Protein AF-A0A957PB20-F1 (afdb_monomer_lite)

pLDDT: mean 85.03, std 11.73, range [54.19, 96.69]

Radius of gyration: 11.06 Å; chains: 1; bounding box: 26×24×26 Å

Foldseek 3Di:
DLACPEQAQHEQALPECAQPDNHQYECHLYEQELYEDAHDPPPPPDHYHCQNYEYEPNRHYHPVDDDDPSYHYDDD

Structure (mmCIF, N/CA/C/O backbone):
data_AF-A0A957PB20-F1
#
_entry.id   AF-A0A957PB20-F1
#
loop_
_atom_site.group_PDB
_atom_site.id
_atom_site.type_symbol
_atom_site.label_atom_id
_atom_site.label_alt_id
_atom_site.label_comp_id
_atom_site.label_asym_id
_atom_site.label_entity_id
_atom_site.label_seq_id
_atom_site.pdbx_PDB_ins_code
_atom_site.Cartn_x
_atom_site.Cartn_y
_atom_site.Cartn_z
_atom_site.occupancy
_atom_site.B_iso_or_equiv
_atom_site.auth_seq_id
_atom_site.auth_comp_id
_atom_site.auth_asym_id
_atom_site.auth_atom_id
_atom_site.pdbx_PDB_model_num
ATOM 1 N N . LEU A 1 1 ? -13.218 -5.508 2.727 1.00 67.00 1 LEU A N 1
ATOM 2 C CA . LEU A 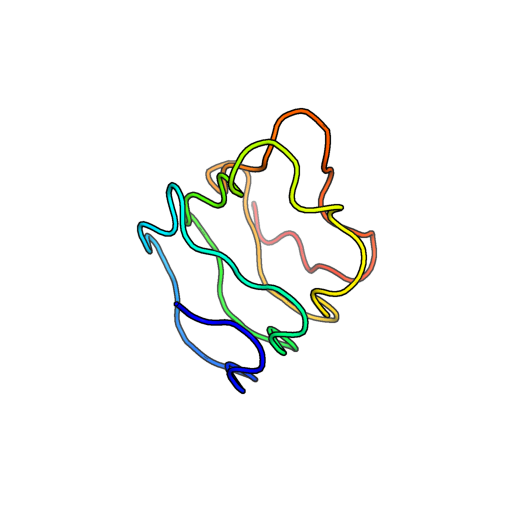1 1 ? -12.605 -5.484 4.070 1.00 67.00 1 LEU A CA 1
ATOM 3 C C . LEU A 1 1 ? -11.305 -6.260 3.943 1.00 67.00 1 LEU A C 1
ATOM 5 O O . LEU A 1 1 ? -11.386 -7.444 3.641 1.00 67.00 1 LEU A O 1
ATOM 9 N N . LEU A 1 2 ? -10.155 -5.593 4.025 1.00 79.44 2 LEU A N 1
ATOM 10 C CA . LEU A 1 2 ? -8.829 -6.223 3.947 1.00 79.44 2 LEU A CA 1
ATOM 11 C C . LEU A 1 2 ? -8.092 -6.125 5.292 1.00 79.44 2 LEU A C 1
ATOM 13 O O . LEU A 1 2 ? -6.893 -6.370 5.372 1.00 79.44 2 LEU A O 1
ATOM 17 N N . ASP A 1 3 ? -8.818 -5.780 6.353 1.00 85.06 3 ASP A N 1
ATOM 18 C CA . ASP A 1 3 ? -8.280 -5.652 7.701 1.00 85.06 3 ASP A CA 1
ATOM 19 C C . ASP A 1 3 ? -7.629 -6.959 8.152 1.00 85.06 3 ASP A C 1
ATOM 21 O O . ASP A 1 3 ? -8.235 -8.030 8.071 1.00 85.06 3 ASP A O 1
ATOM 25 N N . GLY A 1 4 ? -6.382 -6.866 8.614 1.00 85.75 4 GLY A N 1
ATOM 26 C CA . GLY A 1 4 ? -5.588 -8.021 9.031 1.00 85.75 4 GLY A CA 1
ATOM 27 C C . GLY A 1 4 ? -5.243 -9.008 7.912 1.00 85.75 4 GLY A C 1
ATOM 28 O O . GLY A 1 4 ? -4.788 -10.113 8.210 1.00 85.75 4 GLY A O 1
ATOM 29 N N . ALA A 1 5 ? -5.477 -8.668 6.640 1.00 90.00 5 ALA A N 1
ATOM 30 C CA . ALA A 1 5 ? -5.108 -9.537 5.532 1.00 90.00 5 ALA A CA 1
ATOM 31 C C . ALA A 1 5 ? -3.582 -9.643 5.417 1.00 90.00 5 ALA A C 1
ATOM 33 O O . ALA A 1 5 ? -2.877 -8.635 5.463 1.00 90.00 5 ALA A O 1
ATOM 34 N N . ASN A 1 6 ? -3.084 -10.864 5.216 1.00 92.88 6 ASN A N 1
ATOM 35 C CA . ASN A 1 6 ? -1.714 -11.073 4.768 1.00 92.88 6 ASN A CA 1
ATOM 36 C C . ASN A 1 6 ? -1.678 -10.954 3.238 1.00 92.88 6 ASN A C 1
ATOM 38 O O . ASN A 1 6 ? -2.231 -11.801 2.532 1.00 92.88 6 ASN A O 1
ATOM 42 N N . LEU A 1 7 ? -1.055 -9.885 2.754 1.00 92.31 7 LEU A N 1
ATOM 43 C CA . LEU A 1 7 ? -0.845 -9.564 1.346 1.00 92.31 7 LEU A CA 1
ATOM 44 C C . LEU A 1 7 ? 0.664 -9.465 1.040 1.00 92.31 7 LEU A C 1
ATOM 46 O O . LEU A 1 7 ? 1.062 -8.819 0.066 1.00 92.31 7 LEU A O 1
ATOM 50 N N . GLU A 1 8 ? 1.506 -10.118 1.844 1.00 95.00 8 GLU A N 1
ATOM 51 C CA . GLU A 1 8 ? 2.954 -10.162 1.656 1.00 95.00 8 GLU A CA 1
ATOM 52 C C . GLU A 1 8 ? 3.305 -10.680 0.250 1.00 95.00 8 GLU A C 1
ATOM 54 O O . GLU A 1 8 ? 2.801 -11.709 -0.209 1.00 95.00 8 GLU A O 1
ATOM 59 N N . GLY A 1 9 ? 4.150 -9.938 -0.469 1.00 94.69 9 GLY A N 1
ATOM 60 C CA . GLY A 1 9 ? 4.624 -10.288 -1.811 1.00 94.69 9 GLY A CA 1
ATOM 61 C C . GLY A 1 9 ? 3.539 -10.323 -2.895 1.00 94.69 9 GLY A C 1
ATOM 62 O O . GLY A 1 9 ? 3.797 -10.785 -4.009 1.00 94.69 9 GLY A O 1
ATOM 63 N N . SER A 1 10 ? 2.323 -9.868 -2.593 1.00 96.69 10 SER A N 1
ATOM 64 C CA . SER A 1 10 ? 1.209 -9.908 -3.538 1.00 96.69 10 SER A CA 1
ATOM 65 C C . SER A 1 10 ? 1.391 -8.924 -4.699 1.00 96.69 10 SER A C 1
ATOM 67 O O . SER A 1 10 ? 2.016 -7.869 -4.575 1.00 96.69 10 SER A O 1
ATOM 69 N N . ASN A 1 11 ? 0.835 -9.281 -5.858 1.00 96.38 11 ASN A N 1
ATOM 70 C CA . ASN A 1 11 ? 0.778 -8.405 -7.023 1.00 96.38 11 ASN A CA 1
ATOM 71 C C . ASN A 1 11 ? -0.547 -7.633 -7.010 1.00 96.38 11 ASN A C 1
ATOM 73 O O . ASN A 1 11 ? -1.600 -8.211 -7.282 1.00 96.38 11 A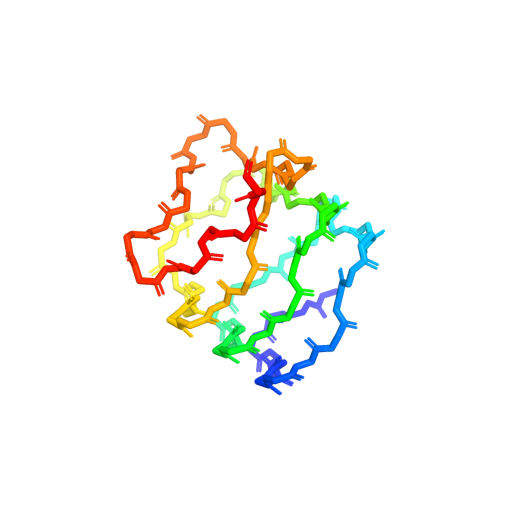SN A O 1
ATOM 77 N N . LEU A 1 12 ? -0.475 -6.342 -6.697 1.00 95.00 12 LEU A N 1
ATOM 78 C CA . LEU A 1 12 ? -1.603 -5.415 -6.601 1.00 95.00 12 LEU A CA 1
ATOM 79 C C . LEU A 1 12 ? -1.462 -4.264 -7.610 1.00 95.00 12 LEU A C 1
ATOM 81 O O . LEU A 1 12 ? -1.996 -3.174 -7.398 1.00 95.00 12 LEU A O 1
ATOM 85 N N . ILE A 1 13 ? -0.749 -4.500 -8.716 1.00 95.81 13 ILE A N 1
ATOM 86 C CA . ILE A 1 13 ? -0.557 -3.492 -9.759 1.00 95.81 13 ILE A CA 1
ATOM 87 C C . ILE A 1 13 ? -1.922 -3.057 -10.298 1.00 95.81 13 ILE A C 1
ATOM 89 O O . ILE A 1 13 ? -2.716 -3.891 -10.738 1.00 95.81 13 ILE A O 1
ATOM 93 N N . GLY A 1 14 ? -2.190 -1.752 -10.273 1.00 95.31 14 GLY A N 1
ATOM 94 C CA . GLY A 1 14 ? -3.453 -1.185 -10.751 1.00 95.31 14 GLY A CA 1
ATOM 95 C C . GLY A 1 14 ? -4.675 -1.520 -9.888 1.00 95.31 14 GLY A C 1
ATOM 96 O O . GLY A 1 14 ? -5.801 -1.306 -10.335 1.00 95.31 14 GLY A O 1
ATOM 97 N N . ALA A 1 15 ? -4.488 -2.070 -8.682 1.00 94.62 15 ALA A N 1
ATOM 98 C CA . ALA A 1 15 ? -5.600 -2.431 -7.814 1.00 94.62 15 ALA A CA 1
ATOM 99 C C . ALA A 1 15 ? -6.408 -1.194 -7.388 1.00 94.62 15 ALA A C 1
ATOM 101 O O . ALA A 1 15 ? -5.854 -0.184 -6.944 1.00 94.62 15 ALA A O 1
ATOM 102 N N . ASP A 1 16 ? -7.733 -1.308 -7.482 1.00 91.25 16 ASP A N 1
ATOM 103 C CA . ASP A 1 16 ? -8.673 -0.348 -6.911 1.00 91.25 16 ASP A CA 1
ATOM 104 C C . ASP A 1 16 ? -8.919 -0.705 -5.439 1.00 91.25 16 ASP A C 1
ATOM 106 O O . ASP A 1 16 ? -9.622 -1.669 -5.121 1.00 91.25 16 ASP A O 1
ATOM 110 N N . LEU A 1 17 ? -8.285 0.049 -4.539 1.00 86.94 17 LEU A N 1
ATOM 111 C CA . LEU A 1 17 ? -8.440 -0.075 -3.089 1.00 86.94 17 LEU A CA 1
ATOM 112 C C . LEU A 1 17 ? -9.165 1.154 -2.512 1.00 86.94 17 LEU A C 1
ATOM 114 O O . LEU A 1 17 ? -9.041 1.453 -1.321 1.00 86.94 17 LEU A O 1
ATOM 118 N N . LEU A 1 18 ? -9.945 1.865 -3.337 1.00 84.81 18 LEU A N 1
ATOM 119 C CA . LEU A 1 18 ? -10.722 3.028 -2.919 1.00 84.81 18 LEU A CA 1
ATOM 120 C C . LEU A 1 18 ? -11.771 2.637 -1.868 1.00 84.81 18 LEU A C 1
ATOM 122 O O . LEU A 1 18 ? -12.640 1.793 -2.087 1.00 84.81 18 LEU A O 1
ATOM 126 N N . GLY A 1 19 ? -11.702 3.264 -0.695 1.00 78.69 19 GLY A N 1
ATOM 127 C CA . GLY A 1 19 ? -12.600 3.001 0.429 1.00 78.69 19 GLY A CA 1
ATOM 128 C C . GLY A 1 19 ? -12.384 1.645 1.108 1.00 78.69 19 GLY A C 1
ATOM 129 O O . GLY A 1 19 ? -13.162 1.286 2.001 1.00 78.69 19 GLY A O 1
ATOM 130 N N . ALA A 1 20 ? -11.351 0.889 0.720 1.00 83.44 20 ALA A N 1
ATOM 131 C CA . ALA A 1 20 ? -10.962 -0.318 1.428 1.00 83.44 20 ALA A CA 1
ATOM 132 C C . ALA A 1 20 ? -10.333 0.060 2.775 1.00 83.44 20 ALA A C 1
ATOM 134 O O . ALA A 1 20 ? -9.462 0.925 2.849 1.00 83.44 20 ALA A O 1
ATOM 135 N N . SER A 1 21 ? -10.759 -0.614 3.843 1.00 80.62 21 SER A N 1
ATOM 136 C CA . SER A 1 21 ? -9.976 -0.621 5.076 1.00 80.62 21 SER A CA 1
ATOM 137 C C . 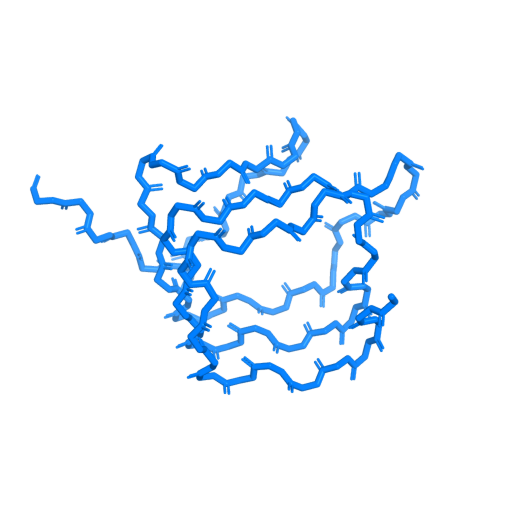SER A 1 21 ? -8.886 -1.687 4.938 1.00 80.62 21 SER A C 1
ATOM 139 O O . SER A 1 21 ? -9.168 -2.822 4.524 1.00 80.62 21 SER A O 1
ATOM 141 N N . LEU A 1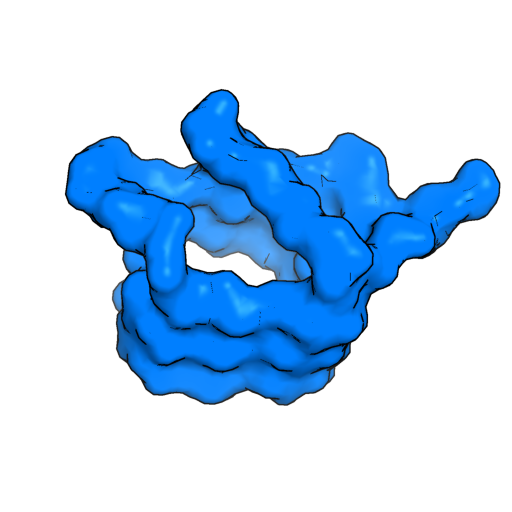 22 ? -7.649 -1.253 5.177 1.00 81.94 22 LEU A N 1
ATOM 142 C CA . LEU A 1 22 ? -6.406 -2.034 5.179 1.00 81.94 22 LEU A CA 1
ATOM 143 C C . LEU A 1 22 ? -5.835 -2.097 6.602 1.00 81.94 22 LEU A C 1
ATOM 145 O O . LEU A 1 22 ? -4.632 -2.229 6.811 1.00 81.94 22 LEU A O 1
ATOM 149 N N . LYS A 1 23 ? -6.673 -1.915 7.624 1.00 81.19 23 LYS A N 1
ATOM 150 C CA . LYS A 1 23 ? -6.185 -1.756 8.990 1.00 81.19 23 LYS A CA 1
ATOM 151 C C . LYS A 1 23 ? -5.447 -3.020 9.433 1.00 81.19 23 LYS A C 1
ATOM 153 O O . LYS A 1 23 ? -6.021 -4.106 9.461 1.00 81.19 23 LYS A O 1
ATOM 158 N N . GLY A 1 24 ? -4.174 -2.874 9.799 1.00 83.25 24 GLY A N 1
ATOM 159 C CA . GLY A 1 24 ? -3.313 -3.988 10.195 1.00 83.25 24 GLY A CA 1
ATOM 160 C C . GLY A 1 24 ? -3.063 -5.032 9.103 1.00 83.25 24 GLY A C 1
ATOM 161 O O . GLY A 1 24 ? -2.699 -6.154 9.444 1.00 83.25 24 GLY A O 1
ATOM 162 N N . SER A 1 25 ? -3.299 -4.717 7.824 1.00 88.75 25 SER A N 1
ATOM 163 C CA . SER A 1 25 ? -2.888 -5.600 6.731 1.00 88.75 25 SER A CA 1
ATOM 164 C C . SER A 1 25 ? -1.371 -5.567 6.549 1.00 88.75 25 SER A C 1
ATOM 166 O O . SER A 1 25 ? -0.755 -4.505 6.679 1.00 88.75 25 SER A O 1
ATOM 168 N N . ASP A 1 26 ? -0.798 -6.699 6.162 1.00 91.06 26 ASP A N 1
ATOM 169 C CA . ASP A 1 26 ? 0.615 -6.816 5.812 1.00 91.06 26 ASP A CA 1
ATOM 170 C C . ASP A 1 26 ? 0.789 -6.691 4.293 1.00 91.06 26 ASP A C 1
ATOM 172 O O . ASP A 1 26 ? 0.315 -7.551 3.553 1.00 91.06 26 ASP A O 1
ATOM 176 N N . LEU A 1 27 ? 1.425 -5.613 3.825 1.00 91.25 27 LEU A N 1
ATOM 177 C CA . LEU A 1 27 ? 1.747 -5.364 2.414 1.00 91.25 27 LEU A CA 1
ATOM 178 C C . LEU A 1 27 ? 3.261 -5.457 2.152 1.00 91.25 27 LEU A C 1
ATOM 180 O O . LEU A 1 27 ? 3.745 -4.930 1.141 1.00 91.25 27 LEU A O 1
ATOM 184 N N . LEU A 1 28 ? 4.018 -6.123 3.028 1.00 93.50 28 LEU A N 1
ATOM 185 C CA . LEU A 1 28 ? 5.462 -6.290 2.891 1.00 93.50 28 LEU A CA 1
ATOM 186 C C . LEU A 1 28 ? 5.823 -6.850 1.509 1.00 93.50 28 LEU A C 1
ATOM 188 O O . LEU A 1 28 ? 5.231 -7.814 1.027 1.00 93.50 28 LEU A O 1
ATOM 192 N N . ALA A 1 29 ? 6.793 -6.218 0.843 1.00 94.50 29 ALA A N 1
ATOM 193 C CA . ALA A 1 29 ? 7.287 -6.584 -0.490 1.00 94.50 29 ALA A CA 1
ATOM 194 C C . ALA A 1 29 ? 6.225 -6.709 -1.610 1.00 94.50 29 ALA A C 1
ATOM 196 O O . ALA A 1 29 ? 6.524 -7.260 -2.674 1.00 94.50 29 ALA A O 1
ATOM 197 N N . SER A 1 30 ? 5.007 -6.201 -1.406 1.00 96.06 30 SER A N 1
ATOM 198 C CA . SER A 1 30 ? 3.951 -6.206 -2.424 1.00 96.06 30 SER A CA 1
ATOM 199 C C . SER A 1 30 ? 4.260 -5.254 -3.585 1.00 96.06 30 SER A C 1
ATOM 201 O O . SER A 1 30 ? 5.083 -4.343 -3.478 1.00 96.06 30 SER A O 1
ATOM 203 N N . ASP A 1 31 ? 3.611 -5.464 -4.727 1.00 96.56 31 ASP A N 1
ATOM 204 C CA . ASP A 1 31 ? 3.713 -4.574 -5.883 1.00 96.56 31 ASP A CA 1
ATOM 205 C C . ASP A 1 31 ? 2.448 -3.714 -6.000 1.00 96.56 31 ASP A C 1
ATOM 207 O O . ASP A 1 31 ? 1.399 -4.212 -6.399 1.00 96.56 31 ASP A O 1
ATOM 211 N N . LEU A 1 32 ? 2.551 -2.435 -5.628 1.00 94.69 32 LEU A N 1
ATOM 212 C CA . LEU A 1 32 ? 1.462 -1.450 -5.558 1.00 94.69 32 LEU A CA 1
ATOM 213 C C . LEU A 1 32 ? 1.561 -0.384 -6.660 1.00 94.69 32 LEU A C 1
ATOM 215 O O . LEU A 1 32 ? 0.949 0.686 -6.568 1.00 94.69 32 LEU A O 1
ATOM 219 N N . ARG A 1 33 ? 2.351 -0.628 -7.709 1.00 95.50 33 ARG A N 1
ATOM 220 C CA . ARG A 1 33 ? 2.461 0.311 -8.835 1.00 95.50 33 ARG A CA 1
ATOM 221 C C . ARG A 1 33 ? 1.082 0.559 -9.438 1.00 95.50 33 ARG A C 1
ATOM 223 O O . ARG A 1 33 ? 0.330 -0.386 -9.660 1.00 95.50 33 ARG A O 1
ATOM 230 N N . GLN A 1 34 ? 0.748 1.818 -9.706 1.00 94.81 34 GLN A N 1
ATOM 231 C CA . GLN A 1 34 ? -0.557 2.219 -10.256 1.00 94.81 34 GLN A CA 1
ATOM 232 C C . GLN A 1 34 ? -1.770 1.898 -9.357 1.00 94.81 34 GLN A C 1
ATOM 234 O O . GLN A 1 34 ? -2.909 2.065 -9.792 1.00 94.81 34 GLN A O 1
ATOM 239 N N . ALA A 1 35 ? -1.567 1.422 -8.123 1.00 93.44 35 ALA A N 1
ATOM 240 C CA . ALA A 1 35 ? -2.664 1.144 -7.203 1.00 93.44 35 ALA A CA 1
ATOM 241 C C . ALA A 1 35 ? -3.272 2.443 -6.658 1.00 93.44 35 ALA A C 1
ATOM 243 O O . ALA A 1 35 ? -2.577 3.445 -6.463 1.00 93.44 35 ALA A O 1
ATOM 244 N N . GLN A 1 36 ? -4.573 2.408 -6.369 1.00 89.69 36 GLN A N 1
ATOM 245 C CA . GLN A 1 36 ? -5.294 3.521 -5.757 1.00 89.69 36 GLN A CA 1
ATOM 246 C C . GLN A 1 36 ? -5.591 3.218 -4.293 1.00 89.69 36 GLN A C 1
ATOM 248 O O . GLN A 1 36 ? -6.539 2.502 -3.978 1.00 89.69 36 GLN A O 1
ATOM 253 N N . LEU A 1 37 ? -4.786 3.779 -3.392 1.00 81.62 37 LEU A N 1
ATOM 254 C CA . LEU A 1 37 ? -4.960 3.668 -1.949 1.00 81.62 37 LEU A CA 1
ATOM 255 C C . LEU A 1 37 ? -5.697 4.921 -1.471 1.00 81.62 37 LEU A C 1
ATOM 257 O O . LEU A 1 37 ? -5.079 5.937 -1.184 1.00 81.62 37 LEU A O 1
ATOM 261 N N . ILE A 1 38 ? -7.026 4.880 -1.386 1.00 71.00 38 ILE A N 1
ATOM 262 C CA . ILE A 1 38 ? -7.786 5.916 -0.671 1.00 71.00 38 ILE A CA 1
ATOM 263 C C . ILE A 1 38 ? -8.462 5.236 0.503 1.00 71.00 38 ILE A C 1
ATOM 265 O O . ILE A 1 38 ? -9.479 4.562 0.356 1.00 71.00 38 ILE A O 1
ATOM 269 N N . LEU A 1 39 ? -7.851 5.387 1.673 1.00 68.19 39 LEU A N 1
ATOM 270 C CA . LEU A 1 39 ? -8.382 4.851 2.915 1.00 68.19 39 LEU A CA 1
ATOM 271 C C . LEU A 1 39 ? -9.630 5.631 3.325 1.00 68.19 39 LEU A C 1
ATOM 273 O O . LEU A 1 39 ? -9.802 6.806 2.992 1.00 68.19 39 LEU A O 1
ATOM 277 N N . LYS A 1 40 ? -10.522 4.952 4.040 1.00 66.44 40 LYS A N 1
ATOM 278 C CA . LYS A 1 40 ? -11.779 5.540 4.488 1.00 66.44 40 LYS A CA 1
ATOM 279 C C . LYS A 1 40 ? -11.510 6.664 5.495 1.00 66.44 40 LYS A C 1
ATOM 281 O O . LYS A 1 40 ? -10.676 6.527 6.386 1.00 66.44 40 LYS A O 1
ATOM 286 N N . GLU A 1 41 ? -12.237 7.769 5.356 1.00 56.28 41 GLU A N 1
ATOM 287 C CA . GLU A 1 41 ? -12.123 8.938 6.231 1.00 56.28 41 GLU A CA 1
ATOM 288 C C . GLU A 1 41 ? -12.329 8.531 7.705 1.00 56.28 41 GLU A C 1
ATOM 290 O O . GLU A 1 41 ? -13.343 7.923 8.055 1.00 56.28 41 GLU A O 1
ATOM 295 N N . GLY A 1 42 ? -11.343 8.815 8.562 1.00 60.09 42 GLY A N 1
ATOM 296 C CA . GLY A 1 42 ? -11.357 8.455 9.987 1.00 60.09 42 GLY A CA 1
ATOM 297 C C . GLY A 1 42 ? -10.608 7.169 10.365 1.00 60.09 42 GLY A C 1
ATOM 298 O O . GLY A 1 42 ? -10.342 6.976 11.555 1.00 60.09 42 GLY A O 1
ATOM 299 N N . ASP A 1 43 ? -10.194 6.333 9.404 1.00 61.75 43 ASP A N 1
ATOM 300 C CA . ASP A 1 43 ? -9.218 5.273 9.679 1.00 61.75 43 ASP A CA 1
ATOM 301 C C . ASP A 1 43 ? -7.848 5.927 9.906 1.00 61.75 43 ASP A C 1
ATOM 303 O O . ASP A 1 43 ? -7.229 6.474 8.997 1.00 61.75 43 ASP A O 1
ATOM 307 N N . GLN A 1 44 ? -7.383 5.915 11.157 1.00 54.19 44 GLN A N 1
ATOM 308 C CA . GLN A 1 44 ? -6.049 6.390 11.515 1.00 54.19 44 GLN A CA 1
ATOM 309 C C . GLN A 1 44 ? -5.010 5.522 10.792 1.00 54.19 44 GLN A C 1
ATOM 311 O O . GLN A 1 44 ? -4.824 4.343 11.109 1.00 54.19 44 GLN A O 1
ATOM 316 N N . VAL A 1 45 ? -4.361 6.110 9.791 1.00 54.94 45 VAL A N 1
ATOM 317 C CA . VAL A 1 45 ? -3.408 5.462 8.888 1.00 54.94 45 VAL A CA 1
ATOM 318 C C . VAL A 1 45 ? -2.082 5.205 9.609 1.00 54.94 45 VAL A C 1
ATOM 320 O O . VAL A 1 45 ? -1.122 5.937 9.420 1.00 54.94 45 VAL A O 1
ATOM 323 N N . PHE A 1 46 ? -2.013 4.199 10.485 1.00 59.22 46 PHE A N 1
ATOM 324 C CA . PHE A 1 46 ? -0.782 3.930 11.253 1.00 59.22 46 PHE A CA 1
ATOM 325 C C . PHE A 1 46 ? -0.439 2.450 11.463 1.00 59.22 46 PHE A C 1
ATOM 327 O O . PHE A 1 46 ? 0.305 2.124 12.380 1.00 59.22 46 PHE A O 1
ATOM 334 N N . THR A 1 47 ? -0.956 1.523 10.651 1.00 61.12 47 THR A N 1
ATOM 335 C CA . THR A 1 47 ? -0.681 0.082 10.879 1.00 61.12 47 THR A CA 1
ATOM 336 C C . THR A 1 47 ? -0.412 -0.754 9.635 1.00 61.12 47 THR A C 1
ATOM 338 O O . THR A 1 47 ? -0.239 -1.960 9.763 1.00 61.12 47 THR A O 1
ATOM 341 N N . VAL A 1 48 ? -0.380 -0.151 8.446 1.00 76.56 48 VAL A N 1
ATOM 342 C CA . VAL A 1 48 ? -0.075 -0.896 7.221 1.00 76.56 48 VAL A CA 1
ATOM 343 C C . VAL A 1 48 ? 1.439 -1.014 7.091 1.00 76.56 48 VAL A C 1
ATOM 345 O O . VAL A 1 48 ? 2.122 0.005 6.986 1.00 76.56 48 VAL A O 1
ATOM 348 N N . GLU A 1 49 ? 1.959 -2.239 7.105 1.00 85.81 49 GLU A N 1
ATOM 349 C CA . GLU A 1 49 ? 3.376 -2.487 6.839 1.00 85.81 49 GLU A CA 1
ATOM 350 C C . GLU A 1 49 ? 3.620 -2.462 5.328 1.00 85.81 49 GLU A C 1
ATOM 352 O O . GLU A 1 49 ? 2.969 -3.184 4.578 1.00 85.81 49 GLU A O 1
ATOM 357 N N . LEU A 1 50 ? 4.537 -1.605 4.881 1.00 87.75 50 LEU A N 1
ATOM 358 C CA . LEU A 1 50 ? 4.849 -1.359 3.466 1.00 87.75 50 LEU A CA 1
ATOM 359 C C . LEU A 1 50 ? 6.341 -1.541 3.166 1.00 87.75 50 LEU A C 1
ATOM 361 O O . LEU A 1 50 ? 6.806 -1.173 2.084 1.00 87.75 50 LEU A O 1
ATOM 365 N N . ALA A 1 51 ? 7.117 -2.085 4.106 1.00 92.56 51 ALA A N 1
ATOM 366 C CA . ALA A 1 51 ? 8.530 -2.341 3.895 1.00 92.56 51 ALA A CA 1
ATOM 367 C C . ALA A 1 51 ? 8.766 -3.166 2.622 1.00 92.56 51 ALA A C 1
ATOM 369 O O . ALA A 1 51 ? 8.201 -4.239 2.420 1.00 92.56 51 ALA A O 1
ATOM 370 N N . GLY A 1 52 ? 9.603 -2.638 1.731 1.00 93.44 52 GLY A N 1
ATOM 371 C CA . GLY A 1 52 ? 9.931 -3.264 0.456 1.00 93.44 52 GLY A CA 1
ATOM 372 C C . GLY A 1 52 ? 8.821 -3.215 -0.597 1.00 93.44 52 GLY A C 1
ATOM 373 O O . GLY A 1 52 ? 9.044 -3.710 -1.702 1.00 93.44 52 GLY A O 1
ATOM 374 N N . ALA A 1 53 ? 7.651 -2.639 -0.298 1.00 95.06 53 ALA A N 1
ATOM 375 C CA . ALA A 1 53 ? 6.573 -2.531 -1.270 1.00 95.06 53 ALA A CA 1
ATOM 376 C C . ALA A 1 53 ? 7.001 -1.635 -2.438 1.00 95.06 53 ALA A C 1
ATOM 378 O O . ALA A 1 53 ? 7.579 -0.563 -2.237 1.00 95.06 53 ALA A O 1
ATOM 379 N N . LYS A 1 54 ? 6.736 -2.082 -3.665 1.00 96.31 54 LYS A N 1
ATOM 380 C CA . LYS A 1 54 ? 7.099 -1.362 -4.888 1.00 96.31 54 LYS A CA 1
ATOM 381 C C .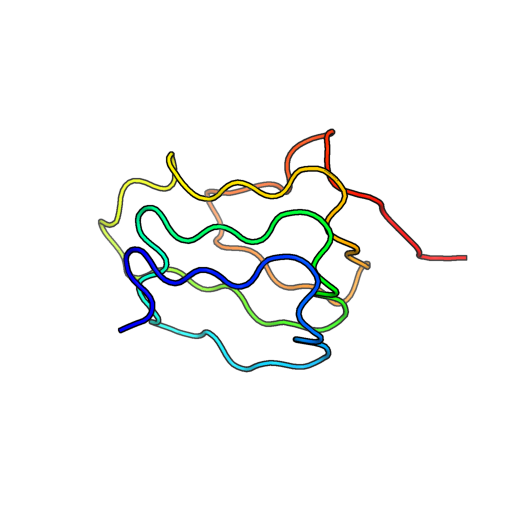 LYS A 1 54 ? 5.998 -0.394 -5.267 1.00 96.31 54 LYS A C 1
ATOM 383 O O . LYS A 1 54 ? 4.843 -0.788 -5.397 1.00 96.31 54 LYS A O 1
ATOM 388 N N . VAL A 1 55 ? 6.370 0.857 -5.479 1.00 95.06 55 VAL A N 1
ATOM 389 C CA . VAL A 1 55 ? 5.452 1.957 -5.781 1.00 95.06 55 VAL A CA 1
ATOM 390 C C . VAL A 1 55 ? 6.028 2.793 -6.919 1.00 95.06 55 VAL A C 1
ATOM 392 O O . VAL A 1 55 ? 7.225 2.721 -7.217 1.00 95.06 55 VAL A O 1
ATOM 395 N N . ASN A 1 56 ? 5.181 3.563 -7.589 1.00 95.06 56 ASN A N 1
ATOM 396 C CA . ASN A 1 56 ? 5.606 4.471 -8.646 1.00 95.06 56 ASN A CA 1
ATOM 397 C C . ASN A 1 56 ? 4.816 5.783 -8.584 1.00 95.06 56 ASN A C 1
ATOM 399 O O . ASN A 1 56 ? 3.914 5.939 -7.761 1.00 95.06 56 ASN A O 1
ATOM 403 N N . SER A 1 57 ? 5.158 6.718 -9.460 1.00 93.56 57 SER A N 1
ATOM 404 C CA . SER A 1 57 ? 4.501 8.021 -9.593 1.00 93.56 57 SER A CA 1
ATOM 405 C C . SER A 1 57 ? 2.993 7.945 -9.872 1.00 93.56 57 SER A C 1
ATOM 407 O O . SER A 1 57 ? 2.270 8.884 -9.546 1.00 93.56 57 SER A O 1
ATOM 409 N N . ASP A 1 58 ? 2.509 6.820 -10.405 1.00 93.88 58 ASP A N 1
ATOM 410 C CA . ASP A 1 58 ? 1.083 6.558 -10.628 1.00 93.88 58 ASP A CA 1
ATOM 411 C C . ASP A 1 58 ? 0.358 5.998 -9.387 1.00 93.88 58 ASP A C 1
ATOM 413 O O . ASP A 1 58 ? -0.875 5.952 -9.360 1.00 93.88 58 ASP A O 1
ATOM 417 N N . THR A 1 59 ? 1.083 5.521 -8.366 1.00 92.69 59 THR A N 1
ATOM 418 C CA . THR A 1 59 ? 0.466 5.037 -7.126 1.00 92.69 59 THR A CA 1
ATOM 419 C C . THR A 1 59 ? -0.184 6.217 -6.405 1.00 92.69 59 THR A C 1
ATOM 421 O O . THR A 1 59 ? 0.483 7.172 -6.005 1.00 92.69 59 THR A O 1
ATOM 424 N N . SER A 1 60 ? -1.501 6.146 -6.222 1.00 91.25 60 SER A N 1
ATOM 425 C CA . SER A 1 60 ? -2.272 7.196 -5.557 1.00 91.25 60 SER A CA 1
ATOM 426 C C . SER A 1 60 ? -2.381 6.905 -4.066 1.00 91.25 60 SER A C 1
ATOM 428 O O . SER A 1 60 ? -2.746 5.795 -3.681 1.00 91.25 60 SER A O 1
ATOM 430 N N . TRP A 1 61 ? -2.094 7.910 -3.240 1.00 86.56 61 TRP A N 1
ATOM 431 C CA . TRP A 1 61 ? -2.104 7.806 -1.781 1.00 86.56 61 TRP A CA 1
ATOM 432 C C . TRP A 1 61 ? -3.207 8.670 -1.161 1.00 86.56 61 TRP A C 1
ATOM 434 O O . TRP A 1 61 ? -3.619 9.665 -1.768 1.00 86.56 61 TRP A O 1
ATOM 444 N N . PRO A 1 62 ? -3.662 8.353 0.066 1.00 81.00 62 PRO A N 1
ATOM 445 C CA . PRO A 1 62 ? -4.537 9.242 0.820 1.00 81.00 62 PRO A CA 1
ATOM 446 C C . PRO A 1 62 ? -3.845 10.591 1.059 1.00 81.00 62 PRO A C 1
ATOM 448 O O . PRO A 1 62 ? -2.645 10.633 1.302 1.00 81.00 62 PRO A O 1
ATOM 451 N N . SER A 1 63 ? -4.593 11.696 1.061 1.00 78.06 63 SER A N 1
ATOM 452 C CA . SER A 1 63 ? -4.038 13.060 1.166 1.00 78.06 63 SER A CA 1
ATOM 453 C C . SER A 1 63 ? -3.198 13.331 2.423 1.00 78.06 63 SER A C 1
ATOM 455 O O . SER A 1 63 ? -2.360 14.226 2.417 1.00 78.06 63 SER A O 1
ATOM 457 N N . GLU A 1 64 ? -3.415 12.567 3.493 1.00 76.12 64 GLU A N 1
ATOM 458 C CA . GLU A 1 64 ? -2.693 12.662 4.775 1.00 76.12 64 GLU A CA 1
ATOM 459 C C . GLU A 1 64 ? -1.540 11.647 4.883 1.00 76.12 64 GLU A C 1
ATOM 461 O O . GLU A 1 64 ? -0.847 11.587 5.897 1.00 76.12 64 GLU A O 1
ATOM 466 N N . PHE A 1 65 ? -1.337 10.818 3.859 1.00 78.25 65 PHE A N 1
ATOM 467 C CA . PHE A 1 65 ? -0.392 9.715 3.891 1.00 78.25 65 PHE A CA 1
ATOM 468 C C . PHE A 1 65 ? 0.602 9.818 2.740 1.00 78.25 65 PHE A C 1
ATOM 470 O O . PHE A 1 65 ? 0.250 9.735 1.567 1.00 78.25 65 PHE A O 1
ATOM 477 N N . ALA A 1 66 ? 1.875 9.945 3.098 1.00 78.56 66 ALA A N 1
ATOM 478 C CA . ALA A 1 66 ? 2.969 9.740 2.168 1.00 78.56 66 ALA A CA 1
ATOM 479 C C . ALA A 1 66 ? 3.483 8.297 2.301 1.00 78.56 66 ALA A C 1
ATOM 481 O O . ALA A 1 66 ? 3.538 7.780 3.423 1.00 78.56 66 ALA A O 1
ATOM 482 N N . PRO A 1 67 ? 3.907 7.653 1.200 1.00 83.00 67 PRO A N 1
ATOM 483 C CA . PRO A 1 67 ? 4.608 6.377 1.278 1.00 83.00 67 PRO A CA 1
ATOM 484 C C . PRO A 1 67 ? 5.803 6.470 2.238 1.00 83.00 67 PRO A C 1
ATOM 486 O O . PRO A 1 67 ? 6.581 7.428 2.156 1.00 83.00 67 PRO A O 1
ATOM 489 N N . PRO A 1 68 ? 5.989 5.489 3.138 1.00 84.94 68 PRO A N 1
ATOM 490 C CA . PRO A 1 68 ? 7.145 5.473 4.019 1.00 84.94 68 PRO A CA 1
ATOM 491 C C . PRO A 1 68 ? 8.428 5.272 3.208 1.00 84.94 68 PRO A C 1
ATOM 493 O O . PRO A 1 68 ? 8.428 4.650 2.146 1.00 84.94 68 PRO A O 1
ATOM 496 N N . ASN A 1 69 ? 9.556 5.743 3.737 1.00 88.31 69 ASN A N 1
ATOM 497 C CA . ASN A 1 69 ? 10.879 5.591 3.113 1.00 88.31 69 ASN A CA 1
ATOM 498 C C . ASN A 1 69 ? 11.351 4.129 2.978 1.00 88.31 69 ASN A C 1
ATOM 500 O O . ASN A 1 69 ? 12.376 3.872 2.353 1.00 88.31 69 ASN A O 1
ATOM 504 N N . THR A 1 70 ? 10.630 3.186 3.584 1.00 90.88 70 THR A N 1
ATOM 505 C CA . THR A 1 70 ? 10.842 1.744 3.452 1.00 90.88 70 THR A CA 1
ATOM 506 C C . THR A 1 70 ? 10.237 1.173 2.169 1.00 90.88 70 THR A C 1
ATOM 508 O O . THR A 1 70 ? 10.553 0.037 1.814 1.00 90.88 70 THR A O 1
ATOM 511 N N . THR A 1 71 ? 9.398 1.938 1.463 1.00 93.06 71 THR A N 1
ATOM 512 C CA . THR A 1 71 ? 8.928 1.588 0.117 1.00 93.06 71 THR A CA 1
ATOM 513 C C . THR A 1 71 ? 10.048 1.716 -0.914 1.00 93.06 71 THR A C 1
ATOM 515 O O . THR A 1 71 ? 11.013 2.462 -0.744 1.00 93.06 71 THR A O 1
ATOM 518 N N . ILE A 1 72 ? 9.912 0.977 -2.011 1.00 95.25 72 ILE A N 1
ATOM 519 C CA . ILE A 1 72 ? 10.829 1.003 -3.145 1.00 95.25 72 ILE A CA 1
ATOM 520 C C . ILE A 1 72 ? 10.145 1.750 -4.288 1.00 95.25 72 ILE A C 1
ATOM 522 O O . ILE A 1 72 ? 9.221 1.231 -4.915 1.00 95.25 72 ILE A O 1
ATOM 526 N N . PHE A 1 73 ? 10.626 2.954 -4.587 1.00 94.44 73 PHE A N 1
ATOM 527 C CA . PHE A 1 73 ? 10.226 3.688 -5.786 1.00 94.44 73 PHE A CA 1
ATOM 528 C C . PHE A 1 73 ? 10.930 3.109 -7.012 1.00 94.44 73 PHE A C 1
ATOM 530 O O . PHE A 1 73 ? 12.150 2.948 -7.008 1.00 94.44 73 PHE A O 1
ATOM 537 N N . VAL A 1 74 ? 10.160 2.776 -8.047 1.00 94.50 74 VAL A N 1
ATOM 538 C CA . VAL A 1 74 ? 10.665 2.083 -9.248 1.00 94.50 74 VAL A CA 1
ATOM 539 C C . VAL A 1 74 ? 10.481 2.867 -10.554 1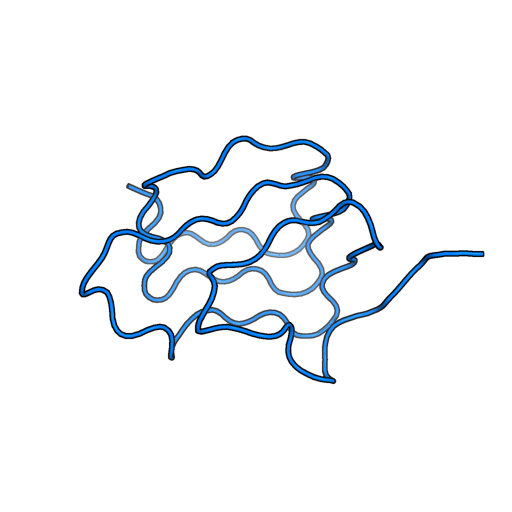.00 94.50 74 VAL A C 1
ATOM 541 O O . VAL A 1 74 ? 10.579 2.278 -11.632 1.00 94.50 74 VAL A O 1
ATOM 544 N N . ASP A 1 75 ? 10.185 4.166 -10.480 1.00 87.75 75 ASP A N 1
ATOM 545 C CA . ASP A 1 75 ? 10.228 5.035 -11.663 1.00 87.75 75 ASP A CA 1
ATOM 546 C C . ASP A 1 75 ? 11.664 5.051 -12.238 1.00 87.75 75 ASP A C 1
ATOM 548 O O . ASP A 1 75 ? 12.630 5.047 -11.471 1.00 87.75 75 ASP A O 1
ATOM 552 N N . GLN A 1 76 ? 11.804 4.991 -13.571 1.00 60.09 76 GLN A N 1
ATOM 553 C CA . GLN A 1 76 ? 13.111 5.022 -14.257 1.00 60.09 76 GLN A CA 1
ATOM 554 C C . GLN A 1 76 ? 13.765 6.403 -14.220 1.00 60.09 76 GLN A C 1
ATOM 556 O O . GLN A 1 76 ? 13.028 7.403 -14.373 1.00 60.09 76 GLN A O 1
#

Secondary structure (DSSP, 8-state):
--TT-B-TT-B-TT-B-TT---TT-B-TT-B-TT-B--PPTT------B-TT-EE-TT-B--TT-PPPTTSEE---

Sequence (76 aa):
LLDGANLEGSNLIGADLLGASLKGSDLLASDLRQAQLILKEGDQVFTVELAGAKVNSDTSWPSEFAPPNTTIFVDQ